Protein 3HQC (pdb70)

Foldseek 3Di:
DDPVVVQQQADKDKWFFQDKFWDPPDDQLRQQQVSVVVSVPDDGTDIWIWGQGLQGIWTWDDDPHDIDIDGAGLVFWDDKDWNPVQDWDQDPVRDTFTKMWTWGQDPVRRVIIMITMITDDDPVCHPVVVRVSSVVNCD

Solvent-accessible surface area: 7859 Å² total

Structure (mmCIF, N/CA/C/O backbone):
data_3HQC
#
_entry.id   3HQC
#
_cell.length_a   108.909
_cell.length_b   108.909
_cell.length_c   36.196
_cell.angle_alpha   90.000
_cell.angle_beta   90.000
_cell.angle_gamma   120.000
#
_symmetry.space_group_name_H-M   'P 65'
#
loop_
_entity.id
_entity.type
_entity.pdbx_description
1 polymer 'Tensin-like C1 domain-containing phosphatase'
2 non-polymer 'SULFATE ION'
3 non-polymer 'ACETATE ION'
4 non-polymer GLYCEROL
5 water water
#
loop_
_atom_site.group_PDB
_atom_site.id
_atom_site.type_symbol
_atom_site.label_atom_id
_atom_site.label_alt_id
_atom_site.label_comp_id
_atom_site.label_asym_id
_atom_site.label_entity_id
_atom_site.label_seq_id
_atom_site.pdbx_PDB_ins_code
_atom_site.Cartn_x
_atom_site.Cartn_y
_atom_site.Cartn_z
_atom_site.occupancy
_atom_site.B_iso_or_equiv
_atom_site.auth_seq_id
_atom_site.auth_comp_id
_atom_site.auth_asym_id
_atom_site.auth_atom_id
_atom_site.pdbx_PDB_model_num
ATOM 1 N N . SER A 1 4 ? 11.271 -48.593 -15.415 1.00 46.83 1264 SER A N 1
ATOM 2 C CA . SER A 1 4 ? 12.445 -47.662 -15.375 1.00 46.46 1264 SER A CA 1
ATOM 3 C C . SER A 1 4 ? 12.144 -46.456 -16.267 1.00 46.69 1264 SER A C 1
ATOM 4 O O . SER A 1 4 ? 12.551 -46.412 -17.447 1.00 45.22 1264 SER A O 1
ATOM 7 N N . THR A 1 5 ? 11.382 -45.518 -15.694 1.00 46.85 1265 THR A N 1
ATOM 8 C CA . THR A 1 5 ? 11.056 -44.237 -16.326 1.00 47.38 1265 THR A CA 1
ATOM 9 C C . THR A 1 5 ? 12.232 -43.272 -16.250 1.00 47.36 1265 THR A C 1
ATOM 10 O O . THR A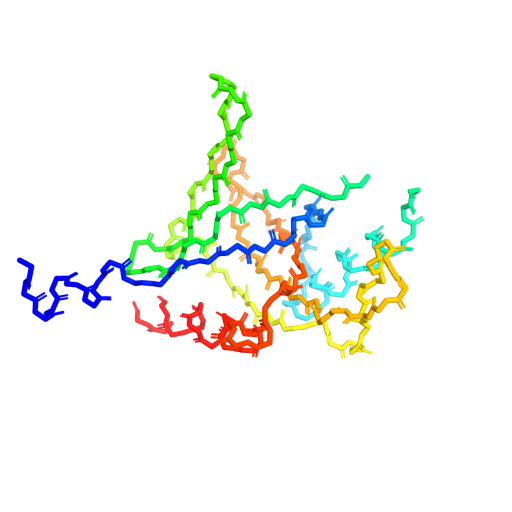 1 5 ? 13.132 -43.434 -15.425 1.00 46.72 1265 THR A O 1
ATOM 14 N N . ALA A 1 6 ? 12.195 -42.260 -17.112 1.00 47.93 1266 ALA A N 1
ATOM 15 C CA . ALA A 1 6 ? 13.256 -41.260 -17.201 1.00 48.32 1266 ALA A CA 1
ATOM 16 C C . ALA A 1 6 ? 13.559 -40.663 -15.839 1.00 48.46 1266 ALA A C 1
ATOM 17 O O . ALA A 1 6 ? 14.699 -40.677 -15.390 1.00 48.04 1266 ALA A O 1
ATOM 19 N N . ALA A 1 7 ? 12.525 -40.145 -15.181 1.00 49.01 1267 ALA A N 1
ATOM 20 C CA . ALA A 1 7 ? 12.718 -39.394 -13.940 1.00 49.55 1267 ALA A CA 1
ATOM 21 C C . ALA A 1 7 ? 13.226 -40.298 -12.829 1.00 49.90 1267 ALA A C 1
ATOM 22 O O . ALA A 1 7 ? 14.091 -39.887 -12.060 1.00 50.50 1267 ALA A O 1
ATOM 24 N N . ASP A 1 8 ? 12.756 -41.544 -12.777 1.00 50.07 1268 ASP A N 1
ATOM 25 C CA . ASP A 1 8 ? 13.250 -42.479 -11.766 1.00 50.09 1268 ASP A CA 1
ATOM 26 C C . ASP A 1 8 ? 14.712 -42.870 -12.043 1.00 48.65 1268 ASP A C 1
ATOM 27 O O . ASP A 1 8 ? 15.546 -42.855 -11.135 1.00 48.12 1268 ASP A O 1
ATOM 32 N N . LEU A 1 9 ? 15.028 -43.185 -13.296 1.00 46.33 1269 LEU A N 1
ATOM 33 C CA . LEU A 1 9 ? 16.406 -43.481 -13.666 1.00 44.73 1269 LEU A CA 1
ATOM 34 C C . LEU A 1 9 ? 17.297 -42.342 -13.280 1.00 43.61 1269 LEU A C 1
ATOM 35 O O . LEU A 1 9 ? 18.347 -42.532 -12.661 1.00 42.99 1269 LEU A O 1
ATOM 40 N N . LEU A 1 10 ? 16.893 -41.137 -13.659 1.00 42.51 1270 LEU A N 1
ATOM 41 C CA . LEU A 1 10 ? 17.759 -39.999 -13.446 1.00 42.50 1270 LEU A CA 1
ATOM 42 C C . LEU A 1 10 ? 18.003 -39.824 -11.962 1.00 41.97 1270 LEU A C 1
ATOM 43 O O . LEU A 1 10 ? 19.128 -39.480 -11.572 1.00 42.12 1270 LEU A O 1
ATOM 48 N N . ARG A 1 11 ? 16.990 -40.117 -11.139 1.00 40.38 1271 ARG A N 1
ATOM 49 C CA . ARG A 1 11 ? 17.164 -40.083 -9.676 1.00 40.59 1271 ARG A CA 1
ATOM 50 C C . ARG A 1 11 ? 18.144 -41.122 -9.162 1.00 37.95 1271 ARG A C 1
ATOM 51 O O . ARG A 1 11 ? 18.785 -40.887 -8.142 1.00 38.31 1271 ARG A O 1
ATOM 59 N N . GLN A 1 12 ? 18.267 -42.247 -9.866 1.00 35.67 1272 GLN A N 1
ATOM 60 C CA A GLN A 1 12 ? 19.225 -43.296 -9.502 0.50 34.94 1272 GLN A CA 1
ATOM 61 C CA B GLN A 1 12 ? 19.224 -43.278 -9.487 0.50 34.80 1272 GLN A CA 1
ATOM 62 C C . GLN A 1 12 ? 20.680 -42.840 -9.696 1.00 33.32 1272 GLN A C 1
ATOM 63 O O . GLN A 1 12 ? 21.599 -43.462 -9.187 1.00 33.43 1272 GLN A O 1
ATOM 74 N N . GLY A 1 13 ? 20.885 -41.776 -10.457 1.00 31.23 1273 GLY A N 1
ATOM 75 C CA . GLY A 1 13 ? 22.204 -41.169 -10.615 1.00 28.61 1273 GLY A CA 1
ATOM 76 C C . GLY A 1 13 ? 23.240 -42.023 -11.312 1.00 27.19 1273 GLY A C 1
ATOM 77 O O . GLY A 1 13 ? 22.905 -42.935 -12.076 1.00 25.46 1273 GLY A O 1
ATOM 78 N N . ALA A 1 14 ? 24.507 -41.698 -11.046 1.00 25.99 1274 ALA A N 1
ATOM 79 C CA . ALA A 1 14 ? 25.628 -42.275 -11.763 1.00 25.34 1274 ALA A CA 1
ATOM 80 C C . ALA A 1 14 ? 26.552 -42.958 -10.792 1.00 24.59 1274 ALA A C 1
ATOM 81 O O . ALA A 1 14 ? 26.821 -42.421 -9.697 1.00 24.13 1274 ALA A O 1
ATOM 83 N N . ALA A 1 15 ? 27.018 -44.145 -11.178 1.00 23.96 1275 ALA A N 1
ATOM 84 C CA . ALA A 1 15 ? 27.989 -44.872 -10.386 1.00 25.36 1275 ALA A CA 1
ATOM 85 C C . ALA A 1 15 ? 29.191 -45.268 -11.220 1.00 25.56 1275 ALA A C 1
ATOM 86 O O . ALA A 1 15 ? 29.045 -45.644 -12.392 1.00 25.12 1275 ALA A O 1
ATOM 88 N N . CYS A 1 16 ? 30.374 -45.241 -10.621 1.00 26.35 1276 CYS A N 1
ATOM 89 C CA . CYS A 1 16 ? 31.574 -45.715 -11.294 1.00 27.47 1276 CYS A CA 1
ATOM 90 C C . CYS A 1 16 ? 32.609 -46.143 -10.269 1.00 27.72 1276 CYS A C 1
ATOM 91 O O . CYS A 1 16 ? 32.388 -45.988 -9.064 1.00 28.61 1276 CYS A O 1
ATOM 94 N N . SER A 1 17 ? 33.721 -46.694 -10.751 1.00 27.19 1277 SER A N 1
ATOM 95 C CA . SER A 1 17 ? 34.823 -47.108 -9.884 1.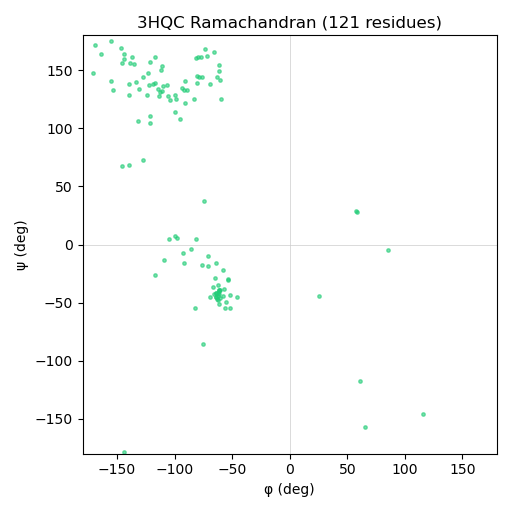00 26.93 1277 SER A CA 1
ATOM 96 C C . SER A 1 17 ? 35.832 -45.965 -9.716 1.00 26.73 1277 SER A C 1
ATOM 97 O O . SER A 1 17 ? 36.122 -45.245 -10.666 1.00 23.57 1277 SER A O 1
ATOM 100 N N . VAL A 1 18 ? 36.349 -45.817 -8.491 1.00 24.65 1278 VAL A N 1
ATOM 101 C CA . VAL A 1 18 ? 37.385 -44.839 -8.160 1.00 25.40 1278 VAL A CA 1
ATOM 102 C C . VAL A 1 18 ? 38.337 -45.453 -7.114 1.00 25.21 1278 VAL A C 1
ATOM 103 O O . VAL A 1 18 ? 38.032 -46.484 -6.531 1.00 26.04 1278 VAL A O 1
ATOM 107 N N . LEU A 1 19 ? 39.511 -44.866 -6.924 1.00 25.14 1279 LEU A N 1
ATOM 108 C CA . LEU A 1 19 ? 40.419 -45.315 -5.875 1.00 25.68 1279 LEU A CA 1
ATOM 109 C C . LEU A 1 19 ? 40.070 -44.549 -4.634 1.00 25.23 1279 LEU A C 1
ATOM 110 O O . LEU A 1 19 ? 39.950 -43.342 -4.701 1.00 25.68 1279 LEU A O 1
ATOM 115 N N . TYR A 1 20 ? 39.950 -45.219 -3.509 1.00 24.94 1280 TYR A N 1
ATOM 116 C CA . TYR A 1 20 ? 39.682 -44.550 -2.236 1.00 26.21 1280 TYR A CA 1
ATOM 117 C C . TYR A 1 20 ? 41.004 -44.312 -1.516 1.00 26.13 1280 TYR A C 1
ATOM 118 O O . TYR A 1 20 ? 41.623 -45.255 -1.013 1.00 27.45 1280 TYR A O 1
ATOM 127 N N . LEU A 1 21 ? 41.430 -43.054 -1.461 1.00 24.70 1281 LEU A N 1
ATOM 128 C CA . LEU A 1 21 ? 42.779 -42.762 -0.976 1.00 23.41 1281 LEU A CA 1
ATOM 129 C C . LEU A 1 21 ? 42.864 -42.715 0.556 1.00 24.49 1281 LEU A C 1
ATOM 130 O O . LEU A 1 21 ? 43.684 -43.417 1.174 1.00 24.78 1281 LEU A O 1
ATOM 135 N N . THR A 1 22 ? 42.027 -41.893 1.160 1.00 25.12 1282 THR A N 1
ATOM 136 C CA . THR A 1 22 ? 42.002 -41.747 2.625 1.00 25.71 1282 THR A CA 1
ATOM 137 C C . THR A 1 22 ? 40.797 -40.953 3.077 1.00 26.22 1282 THR A C 1
ATOM 138 O O . THR A 1 22 ? 40.059 -40.399 2.260 1.00 24.60 1282 THR A O 1
ATOM 142 N N . SER A 1 23 ? 40.626 -40.930 4.407 1.00 26.47 1283 SER A N 1
ATOM 143 C CA A SER A 1 23 ? 39.657 -40.059 5.042 0.25 26.33 1283 SER A CA 1
ATOM 144 C CA B SER A 1 23 ? 39.637 -40.091 5.073 0.25 25.86 1283 SER A CA 1
ATOM 145 C CA C SER A 1 23 ? 39.662 -40.072 5.041 0.50 27.26 1283 SER A CA 1
ATOM 146 C C . SER A 1 23 ? 40.319 -39.393 6.246 1.00 26.96 1283 SER A C 1
ATOM 147 O O . SER A 1 23 ? 41.030 -40.050 7.020 1.00 26.39 1283 SER A O 1
ATOM 154 N N . VAL A 1 24 ? 40.089 -38.089 6.394 1.00 26.77 1284 VAL A N 1
ATOM 155 C CA A VAL A 1 24 ? 40.683 -37.340 7.493 0.50 27.43 1284 VAL A CA 1
ATOM 156 C CA B VAL A 1 24 ? 40.727 -37.266 7.427 0.50 27.32 1284 VAL A CA 1
ATOM 157 C C . VAL A 1 24 ? 39.701 -36.344 8.072 1.00 27.25 1284 VAL A C 1
ATOM 158 O O . VAL A 1 24 ? 38.914 -35.711 7.365 1.00 25.86 1284 VAL A O 1
ATOM 165 N N . GLU A 1 25 ? 39.715 -36.240 9.398 1.00 28.91 1285 GLU A N 1
ATOM 166 C CA . GLU A 1 25 ? 38.871 -35.289 10.058 1.00 29.89 1285 GLU A CA 1
ATOM 167 C C . GLU A 1 25 ? 39.376 -33.879 9.753 1.00 30.68 1285 GLU A C 1
ATOM 168 O O . GLU A 1 25 ? 40.583 -33.618 9.774 1.00 29.26 1285 GLU A O 1
ATOM 174 N N . THR A 1 26 ? 38.449 -32.974 9.482 1.00 31.82 1286 THR A N 1
ATOM 175 C CA . THR A 1 26 ? 38.798 -31.622 9.015 1.00 34.59 1286 THR A CA 1
ATOM 176 C C . THR A 1 26 ? 37.918 -30.539 9.665 1.00 36.38 1286 THR A C 1
ATOM 177 O O . THR A 1 26 ? 37.108 -29.925 8.992 1.00 39.36 1286 THR A O 1
ATOM 181 N N . GLU A 1 27 ? 38.054 -30.302 10.962 1.00 37.58 1287 GLU A N 1
ATOM 182 C CA . GLU A 1 27 ? 37.244 -29.271 11.643 1.00 38.11 1287 GLU A CA 1
ATOM 183 C C . GLU A 1 27 ? 37.747 -27.830 11.421 1.00 38.54 1287 GLU A C 1
ATOM 184 O O . GLU A 1 27 ? 38.962 -27.581 11.322 1.00 39.49 1287 GLU A O 1
ATOM 190 N N . SER A 1 28 ? 36.808 -26.891 11.320 1.00 39.03 1288 SER A N 1
ATOM 191 C CA . SER A 1 28 ? 37.111 -25.454 11.246 1.00 39.24 1288 SER A CA 1
ATOM 192 C C . SER A 1 28 ? 38.032 -25.083 10.076 1.00 39.48 1288 SER A C 1
ATOM 193 O O . SER A 1 28 ? 38.818 -24.121 10.183 1.00 40.31 1288 SER A O 1
ATOM 196 N N . LEU A 1 29 ? 37.975 -25.863 8.993 1.00 37.89 1289 LEU A N 1
ATOM 197 C CA . LEU A 1 29 ? 38.705 -25.564 7.750 1.00 36.95 1289 LEU A CA 1
ATOM 198 C C . LEU A 1 29 ? 37.702 -25.222 6.680 1.00 35.27 1289 LEU A C 1
ATOM 199 O O . LEU A 1 29 ? 36.588 -25.761 6.681 1.00 36.55 1289 LEU A O 1
ATOM 204 N N . THR A 1 30 ? 38.071 -24.372 5.731 1.00 33.11 1290 THR A N 1
ATOM 205 C CA . THR A 1 30 ? 37.225 -24.156 4.549 1.00 30.57 1290 THR A CA 1
ATOM 206 C C . THR A 1 30 ? 37.197 -25.448 3.757 1.00 29.13 1290 THR A C 1
ATOM 207 O O . THR A 1 30 ? 38.045 -26.326 3.988 1.00 28.29 1290 THR A O 1
ATOM 211 N N . GLY A 1 31 ? 36.258 -25.561 2.815 1.00 27.84 1291 GLY A N 1
ATOM 212 C CA . GLY A 1 31 ? 36.179 -26.752 1.956 1.00 27.67 1291 GLY A CA 1
ATOM 213 C C . GLY A 1 31 ? 37.499 -26.997 1.227 1.00 26.37 1291 GLY A C 1
ATOM 214 O O . GLY A 1 31 ? 38.054 -28.094 1.295 1.00 26.09 1291 GLY A O 1
ATOM 215 N N . PRO A 1 32 ? 38.014 -25.978 0.496 1.00 26.82 1292 PRO A N 1
ATOM 216 C CA . PRO A 1 32 ? 39.307 -26.186 -0.158 1.00 26.08 1292 PRO A CA 1
ATOM 217 C C . PRO A 1 32 ? 40.452 -26.562 0.786 1.00 25.56 1292 PRO A C 1
ATOM 218 O O . PRO A 1 32 ? 41.266 -27.416 0.420 1.00 25.12 1292 PRO A O 1
ATOM 222 N N . GLN A 1 33 ? 40.511 -25.974 1.990 1.00 24.83 1293 GLN A N 1
ATOM 223 C CA . GLN A 1 33 ? 41.517 -26.372 2.982 1.00 24.93 1293 GLN A CA 1
ATOM 224 C C . GLN A 1 33 ? 41.368 -27.826 3.394 1.00 24.07 1293 GLN A C 1
ATOM 225 O O . GLN A 1 33 ? 42.352 -28.515 3.566 1.00 23.28 1293 GLN A O 1
ATOM 231 N N . ALA A 1 34 ? 40.120 -28.270 3.548 1.00 23.87 1294 ALA A N 1
ATOM 232 C CA . ALA A 1 34 ? 39.826 -29.656 3.919 1.00 23.44 1294 ALA A CA 1
ATOM 233 C C . ALA A 1 34 ? 40.349 -30.644 2.875 1.00 23.31 1294 ALA A C 1
ATOM 234 O O . ALA A 1 34 ? 41.030 -31.633 3.202 1.00 24.09 1294 ALA A O 1
ATOM 236 N N . VAL A 1 35 ? 40.009 -30.404 1.613 1.00 24.15 1295 VAL A N 1
ATOM 237 C CA . VAL A 1 35 ? 40.482 -31.273 0.551 1.00 23.61 1295 VAL A CA 1
ATOM 238 C C . VAL A 1 35 ? 42.008 -31.229 0.472 1.00 23.76 1295 VAL A C 1
ATOM 239 O O . VAL A 1 35 ? 42.666 -32.266 0.290 1.00 23.41 1295 VAL A O 1
ATOM 243 N N . ALA A 1 36 ? 42.586 -30.032 0.610 1.00 23.58 1296 ALA A N 1
ATOM 244 C CA . ALA A 1 36 ? 44.044 -29.916 0.588 1.00 24.55 1296 ALA A CA 1
ATOM 245 C C . ALA A 1 36 ? 44.700 -30.703 1.717 1.00 24.07 1296 ALA A C 1
ATOM 246 O O . ALA A 1 36 ? 45.761 -31.319 1.520 1.00 24.31 1296 ALA A O 1
ATOM 248 N N . ARG A 1 37 ? 44.079 -30.675 2.889 1.00 25.34 1297 ARG A N 1
ATOM 249 C CA . ARG A 1 37 ? 44.576 -31.391 4.060 1.00 26.36 1297 ARG A CA 1
ATOM 250 C C . ARG A 1 37 ? 44.594 -32.903 3.806 1.00 25.70 1297 ARG A C 1
ATOM 251 O O . ARG A 1 37 ? 45.566 -33.579 4.094 1.00 25.74 1297 ARG A O 1
ATOM 259 N N . ALA A 1 38 ? 43.494 -33.415 3.283 1.00 24.53 1298 ALA A N 1
ATOM 260 C CA . ALA A 1 38 ? 43.380 -34.824 2.951 1.00 24.62 1298 ALA A CA 1
ATOM 261 C C . ALA A 1 38 ? 44.419 -35.265 1.909 1.00 24.58 1298 ALA A C 1
ATOM 262 O O . ALA A 1 38 ? 45.064 -36.307 2.046 1.00 23.88 1298 ALA A O 1
ATOM 264 N N . SER A 1 39 ? 44.589 -34.482 0.844 1.00 24.42 1299 SER A N 1
ATOM 265 C CA . SER A 1 39 ? 45.574 -34.808 -0.153 1.00 24.80 1299 SER A CA 1
ATOM 266 C C . SER A 1 39 ? 46.994 -34.817 0.427 1.00 25.14 1299 SER A C 1
ATOM 267 O O . SER A 1 39 ? 47.795 -35.665 0.077 1.00 23.77 1299 SER A O 1
ATOM 270 N N . SER A 1 40 ? 47.301 -33.873 1.319 1.00 25.53 1300 SER A N 1
ATOM 271 C CA . SER A 1 40 ? 48.631 -33.837 1.956 1.00 26.02 1300 SER A CA 1
ATOM 272 C C . SER A 1 40 ? 48.890 -35.102 2.752 1.00 26.69 1300 SER A C 1
ATOM 273 O O . SER A 1 40 ? 49.947 -35.712 2.626 1.00 26.65 1300 SER A O 1
ATOM 276 N N . ALA A 1 41 ? 47.877 -35.544 3.489 1.00 27.41 1301 ALA A N 1
ATOM 277 C CA . ALA A 1 41 ? 47.937 -36.754 4.277 1.00 28.84 1301 ALA A CA 1
ATOM 278 C C . ALA A 1 41 ? 48.139 -37.966 3.383 1.00 29.41 1301 ALA A C 1
ATOM 279 O O . ALA A 1 41 ? 49.012 -38.793 3.644 1.00 30.76 1301 ALA A O 1
ATOM 281 N N . ALA A 1 42 ? 47.365 -38.059 2.306 1.00 29.87 1302 ALA A N 1
ATOM 282 C CA . ALA A 1 42 ? 47.464 -39.212 1.399 1.00 30.73 1302 ALA A CA 1
ATOM 283 C C . ALA A 1 42 ? 48.822 -39.272 0.722 1.00 31.98 1302 ALA A C 1
ATOM 284 O O . ALA A 1 42 ? 49.387 -40.345 0.563 1.00 31.40 1302 ALA A O 1
ATOM 286 N N . LEU A 1 43 ? 49.324 -38.119 0.306 1.00 32.95 1303 LEU A N 1
ATOM 287 C CA . LEU A 1 43 ? 50.591 -38.054 -0.410 1.00 36.33 1303 LEU A CA 1
ATOM 288 C C . LEU A 1 43 ? 51.821 -38.215 0.517 1.00 37.65 1303 LEU A C 1
ATOM 289 O O . LEU A 1 43 ? 52.897 -38.528 0.030 1.00 37.14 1303 LEU A O 1
ATOM 294 N N . SER A 1 44 ? 51.642 -38.035 1.826 1.00 39.40 1304 SER A N 1
ATOM 295 C CA A SER A 1 44 ? 52.726 -38.202 2.801 0.50 40.58 1304 SER A CA 1
ATOM 296 C CA B SER A 1 44 ? 52.727 -38.199 2.803 0.50 41.27 1304 SER A CA 1
ATOM 297 C C . SER A 1 44 ? 52.784 -39.612 3.389 1.00 42.87 1304 SER A C 1
ATOM 298 O O . SER A 1 44 ? 53.779 -39.983 4.008 1.00 43.49 1304 SER A O 1
ATOM 303 N N . CYS A 1 45 ? 51.717 -40.392 3.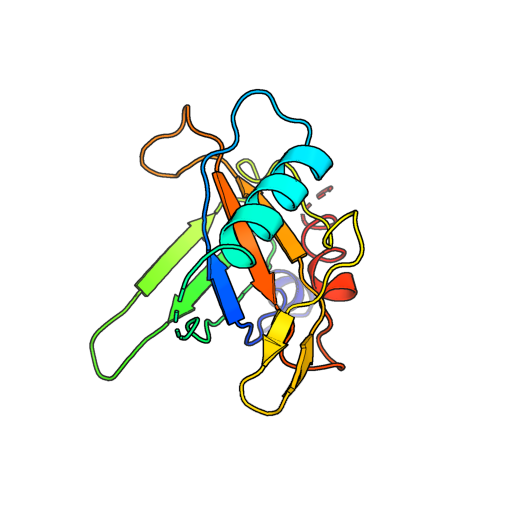201 1.00 45.16 1305 CYS A N 1
ATOM 304 C CA A CYS A 1 45 ? 51.625 -41.724 3.795 0.50 46.59 1305 CYS A CA 1
ATOM 305 C CA B CYS A 1 45 ? 51.599 -41.747 3.769 0.50 46.12 1305 CYS A CA 1
ATOM 306 C C . CYS A 1 45 ? 52.551 -42.750 3.123 1.00 47.68 1305 CYS A C 1
ATOM 307 O O . CYS A 1 45 ? 53.092 -42.512 2.035 1.00 48.33 1305 CYS A O 1
ATOM 312 N N . SER A 1 46 ? 52.717 -43.903 3.774 1.00 49.91 1306 SER A N 1
ATOM 313 C CA . SER A 1 46 ? 53.506 -44.990 3.211 1.00 51.37 1306 SER A CA 1
ATOM 314 C C . SER A 1 46 ? 52.730 -45.676 2.116 1.00 51.65 1306 SER A C 1
ATOM 315 O O . SER A 1 46 ? 53.212 -45.742 0.979 1.00 52.82 1306 SER A O 1
ATOM 318 N N . THR A 1 50 ? 48.393 -49.995 -0.654 1.00 42.80 1310 THR A N 1
ATOM 319 C CA . THR A 1 50 ? 47.740 -49.709 -1.920 1.00 41.98 1310 THR A CA 1
ATOM 320 C C . THR A 1 50 ? 46.269 -49.344 -1.669 1.00 41.52 1310 THR A C 1
ATOM 321 O O . THR A 1 50 ? 45.581 -50.110 -0.995 1.00 40.52 1310 THR A O 1
ATOM 325 N N . PRO A 1 51 ? 45.788 -48.187 -2.205 1.00 39.39 1311 PRO A N 1
ATOM 326 C CA . PRO A 1 51 ? 44.390 -47.784 -2.033 1.00 38.15 1311 PRO A CA 1
ATOM 327 C C . PRO A 1 51 ? 43.426 -48.788 -2.641 1.00 35.69 1311 PRO A C 1
ATOM 328 O O . PRO A 1 51 ? 43.741 -49.431 -3.619 1.00 35.62 1311 PRO A O 1
ATOM 332 N N . ALA A 1 52 ? 42.249 -48.905 -2.055 1.00 33.61 1312 ALA A N 1
ATOM 333 C CA . ALA A 1 52 ? 41.219 -49.813 -2.542 1.00 31.98 1312 ALA A CA 1
ATOM 334 C C . ALA A 1 52 ? 40.475 -49.179 -3.718 1.00 30.25 1312 ALA A C 1
ATOM 335 O O . ALA A 1 52 ? 40.270 -47.972 -3.738 1.00 28.52 1312 ALA A O 1
ATOM 337 N N . VAL A 1 53 ? 40.066 -49.990 -4.684 1.00 29.87 1313 VAL A N 1
ATOM 338 C CA . VAL A 1 53 ? 39.090 -49.562 -5.699 1.00 29.01 1313 VAL A CA 1
ATOM 339 C C . VAL A 1 53 ? 37.703 -49.741 -5.084 1.00 28.29 1313 VAL A C 1
ATOM 340 O O . VAL A 1 53 ? 37.368 -50.849 -4.597 1.00 28.04 1313 VAL A O 1
ATOM 344 N N . VAL A 1 54 ? 36.908 -48.670 -5.078 1.00 26.15 1314 VAL A N 1
ATOM 345 C CA . VAL A 1 54 ? 35.534 -48.714 -4.568 1.00 26.22 1314 VAL A CA 1
ATOM 346 C C . VAL A 1 54 ? 34.526 -48.303 -5.631 1.00 25.91 1314 VAL A C 1
ATOM 347 O O . VAL A 1 54 ? 34.861 -47.619 -6.613 1.00 24.69 1314 VAL A O 1
ATOM 351 N N . HIS A 1 55 ? 33.294 -48.757 -5.444 1.00 25.24 1315 HIS A N 1
ATOM 352 C CA A HIS A 1 55 ? 32.197 -48.302 -6.289 0.50 25.51 1315 HIS A CA 1
ATOM 353 C CA B HIS A 1 55 ? 32.173 -48.345 -6.261 0.50 25.14 1315 HIS A CA 1
ATOM 354 C C . HIS A 1 55 ? 31.644 -47.045 -5.659 1.00 25.42 1315 HIS A C 1
ATOM 355 O O . HIS A 1 55 ? 31.370 -47.003 -4.439 1.00 24.82 1315 HIS A O 1
ATOM 368 N N . PHE A 1 56 ? 31.519 -46.005 -6.481 1.00 24.25 1316 PHE A N 1
ATOM 369 C CA . PHE A 1 56 ? 31.179 -44.649 -6.054 1.00 24.39 1316 PHE A CA 1
ATOM 370 C C . PHE A 1 56 ? 29.902 -44.223 -6.756 1.00 25.13 1316 PHE A C 1
ATOM 371 O O . PHE A 1 56 ? 29.878 -44.053 -7.993 1.00 23.59 1316 PHE A O 1
ATOM 379 N N . LYS A 1 57 ? 28.826 -44.101 -5.995 1.00 24.66 1317 LYS A N 1
ATOM 380 C CA . LYS A 1 57 ? 27.545 -43.702 -6.560 1.00 25.56 1317 LYS A CA 1
ATOM 381 C C . LYS A 1 57 ? 27.118 -42.328 -6.059 1.00 25.41 1317 LYS A C 1
ATOM 382 O O . LYS A 1 57 ? 27.161 -42.064 -4.833 1.00 24.54 1317 LYS A O 1
ATOM 388 N N . VAL A 1 58 ? 26.726 -41.458 -6.992 1.00 24.95 1318 VAL A N 1
ATOM 389 C CA A VAL A 1 58 ? 26.160 -40.132 -6.691 0.50 25.96 1318 VAL A CA 1
ATOM 390 C CA B VAL A 1 58 ? 26.139 -40.172 -6.623 0.50 26.12 1318 VAL A CA 1
ATOM 391 C C . VAL A 1 58 ? 24.732 -40.084 -7.224 1.00 26.84 1318 VAL A C 1
ATOM 392 O O . VAL A 1 58 ? 24.520 -40.280 -8.423 1.00 27.08 1318 VAL A O 1
ATOM 399 N N . SER A 1 59 ? 23.773 -39.831 -6.354 1.00 28.10 1319 SER A N 1
ATOM 400 C CA . SER A 1 59 ? 22.370 -39.818 -6.732 1.00 30.12 1319 SER A CA 1
ATOM 401 C C . SER A 1 59 ? 21.605 -38.751 -5.971 1.00 31.80 1319 SER A C 1
ATOM 402 O O . SER A 1 59 ? 22.158 -37.977 -5.177 1.00 30.07 1319 SER A O 1
ATOM 405 N N . ALA A 1 60 ? 20.300 -38.705 -6.242 1.00 33.65 1320 ALA A N 1
ATOM 406 C CA . ALA A 1 60 ? 19.385 -37.859 -5.493 1.00 34.27 1320 ALA A CA 1
ATOM 407 C C . ALA A 1 60 ? 19.486 -38.116 -3.991 1.00 33.76 1320 ALA A C 1
ATOM 408 O O . ALA A 1 60 ? 19.254 -37.214 -3.212 1.00 35.49 1320 ALA A O 1
ATOM 410 N N . GLN A 1 61 ? 19.836 -39.331 -3.587 1.00 33.77 1321 GLN A N 1
ATOM 411 C CA . GLN A 1 61 ? 19.913 -39.704 -2.174 1.00 33.55 1321 GLN A CA 1
ATOM 412 C C . GLN A 1 61 ? 21.260 -39.374 -1.503 1.00 33.00 1321 GLN A C 1
ATOM 413 O O . GLN A 1 61 ? 21.395 -39.559 -0.281 1.00 34.29 1321 GLN A O 1
ATOM 419 N N . GLY A 1 62 ? 22.233 -38.861 -2.266 1.00 31.27 1322 GLY A N 1
ATOM 420 C CA . GLY A 1 62 ? 23.564 -38.562 -1.724 1.00 29.77 1322 GLY A CA 1
ATOM 421 C C . GLY A 1 62 ? 24.658 -39.414 -2.343 1.00 27.80 1322 GLY A C 1
ATOM 422 O O . GLY A 1 62 ? 24.586 -39.744 -3.545 1.00 26.77 1322 GLY A O 1
ATOM 423 N N . ILE A 1 63 ? 25.672 -39.756 -1.548 1.00 25.07 1323 ILE A N 1
ATOM 424 C CA . ILE A 1 63 ? 26.799 -40.559 -2.029 1.00 24.73 1323 ILE A CA 1
ATOM 425 C C . ILE A 1 63 ? 26.843 -41.919 -1.328 1.00 24.42 1323 ILE A C 1
ATOM 426 O O . ILE A 1 63 ? 26.751 -41.998 -0.086 1.00 25.48 1323 ILE A O 1
ATOM 431 N N . THR A 1 64 ? 27.027 -42.990 -2.098 1.00 23.62 1324 THR A N 1
ATOM 432 C CA . THR A 1 64 ? 27.198 -44.318 -1.536 1.00 23.11 1324 THR A CA 1
ATOM 433 C C . THR A 1 64 ? 28.500 -44.919 -2.026 1.00 23.73 1324 THR A C 1
ATOM 434 O O . THR A 1 64 ? 28.775 -44.896 -3.243 1.00 23.07 1324 THR A O 1
ATOM 438 N N . LEU A 1 65 ? 29.293 -45.387 -1.073 1.00 22.63 1325 LEU A N 1
ATOM 439 C CA . LEU A 1 65 ? 30.603 -46.024 -1.326 1.00 23.84 1325 LEU A CA 1
ATOM 440 C C . LEU A 1 65 ? 30.500 -47.493 -0.925 1.00 24.19 1325 LEU A C 1
ATOM 441 O O . LEU A 1 65 ? 30.104 -47.800 0.215 1.00 23.80 1325 LEU A O 1
ATOM 446 N N . THR A 1 66 ? 30.876 -48.400 -1.823 1.00 24.55 1326 THR A N 1
ATOM 447 C CA . THR A 1 66 ? 30.876 -49.831 -1.499 1.00 25.13 1326 THR A CA 1
ATOM 448 C C . THR A 1 66 ? 32.127 -50.544 -2.055 1.00 26.62 1326 THR A C 1
ATOM 449 O O . THR A 1 66 ? 32.760 -50.082 -3.035 1.00 25.12 1326 THR A O 1
ATOM 453 N N . ASP A 1 67 ? 32.462 -51.666 -1.427 1.00 27.74 1327 ASP A N 1
ATOM 454 C CA . ASP A 1 67 ? 33.530 -52.533 -1.889 1.00 29.75 1327 ASP A CA 1
ATOM 455 C C . ASP A 1 67 ? 33.220 -53.934 -1.341 1.00 31.91 1327 ASP A C 1
ATOM 456 O O . ASP A 1 67 ? 32.763 -54.073 -0.203 1.00 30.66 1327 ASP A O 1
ATOM 461 N N . ASN A 1 68 ? 33.457 -54.957 -2.155 1.00 34.49 1328 ASN A N 1
ATOM 462 C CA A ASN A 1 68 ? 33.327 -56.333 -1.675 0.50 35.74 1328 ASN A CA 1
ATOM 463 C CA B ASN A 1 68 ? 33.274 -56.342 -1.749 0.50 35.89 1328 ASN A CA 1
ATOM 464 C C . ASN A 1 68 ? 34.488 -57.180 -2.150 1.00 37.13 1328 ASN A C 1
ATOM 465 O O . ASN A 1 68 ? 34.991 -57.013 -3.255 1.00 37.59 1328 ASN A O 1
ATOM 474 N N . GLN A 1 69 ? 34.928 -58.068 -1.272 1.00 39.35 1329 GLN A N 1
ATOM 475 C CA . GLN A 1 69 ? 35.960 -59.057 -1.583 1.00 41.54 1329 GLN A CA 1
ATOM 476 C C . GLN A 1 69 ? 35.403 -60.396 -1.075 1.00 43.58 1329 GLN A C 1
ATOM 477 O O . GLN A 1 69 ? 35.297 -60.621 0.137 1.00 44.75 1329 GLN A O 1
ATOM 479 N N . ARG A 1 70 ? 34.977 -61.242 -2.010 1.00 45.11 1330 ARG A N 1
ATOM 480 C CA . ARG A 1 70 ? 34.248 -62.462 -1.694 1.00 46.24 1330 ARG A CA 1
ATOM 481 C C . ARG A 1 70 ? 32.961 -62.059 -0.978 1.00 46.88 1330 ARG A C 1
ATOM 482 O O . ARG A 1 70 ? 32.137 -61.333 -1.547 1.00 48.13 1330 ARG A O 1
ATOM 484 N N . LYS A 1 71 ? 32.811 -62.493 0.273 1.00 46.37 1331 LYS A N 1
ATOM 485 C CA . LYS A 1 71 ? 31.621 -62.193 1.064 1.00 45.58 1331 LYS A CA 1
ATOM 486 C C . LYS A 1 71 ? 31.893 -61.110 2.124 1.00 45.46 1331 LYS A C 1
ATOM 487 O O . LYS A 1 71 ? 31.005 -60.799 2.912 1.00 46.93 1331 LYS A O 1
ATOM 489 N N . LEU A 1 72 ? 33.096 -60.526 2.140 1.00 43.79 1332 LEU A N 1
ATOM 490 C CA . LEU A 1 72 ? 33.366 -59.347 2.974 1.00 42.01 1332 LEU A CA 1
ATOM 491 C C . LEU A 1 72 ? 32.844 -58.098 2.260 1.00 38.48 1332 LEU A C 1
ATOM 492 O O . LEU A 1 72 ? 33.020 -57.985 1.051 1.00 37.19 1332 LEU A O 1
ATOM 497 N N . PHE A 1 73 ? 32.224 -57.177 3.009 1.00 34.25 1333 PHE A N 1
ATOM 498 C CA . PHE A 1 73 ? 31.492 -56.058 2.416 1.00 32.15 1333 PHE A CA 1
ATOM 499 C C . PHE A 1 73 ? 31.720 -54.760 3.178 1.00 29.90 1333 PHE A C 1
ATOM 500 O O . PHE A 1 73 ? 31.572 -54.705 4.400 1.00 30.71 1333 PHE A O 1
ATOM 508 N N . PHE A 1 74 ? 32.085 -53.726 2.443 1.00 26.87 1334 PHE A N 1
ATOM 509 C CA . PHE A 1 74 ? 32.163 -52.370 2.957 1.00 25.18 1334 PHE A CA 1
ATOM 510 C C . PHE A 1 74 ? 31.054 -51.542 2.340 1.00 24.09 1334 PHE A C 1
ATOM 511 O O . PHE A 1 74 ? 30.827 -51.603 1.127 1.00 22.72 1334 PHE A O 1
ATOM 519 N N . ARG A 1 75 ? 30.389 -50.733 3.162 1.00 22.96 1335 ARG A N 1
ATOM 520 C CA . ARG A 1 75 ? 29.401 -49.766 2.696 1.00 23.42 1335 ARG A CA 1
ATOM 521 C C . ARG A 1 75 ? 29.252 -48.563 3.624 1.00 23.76 1335 ARG A C 1
ATOM 522 O O . ARG A 1 75 ? 29.111 -48.720 4.850 1.00 23.22 1335 ARG A 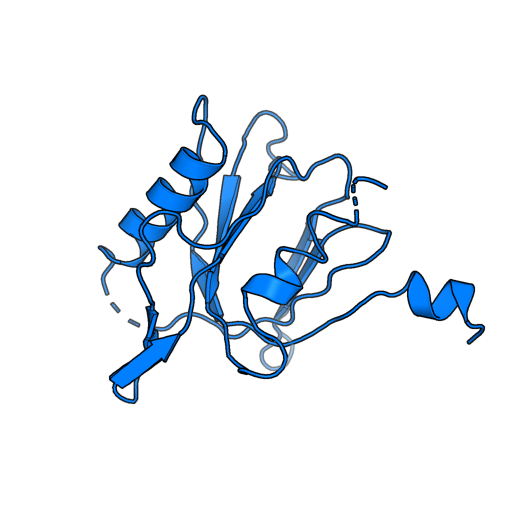O 1
ATOM 530 N N . ARG A 1 76 ? 29.243 -47.370 3.051 1.00 23.97 1336 ARG A N 1
ATOM 531 C CA . ARG A 1 76 ? 28.863 -46.133 3.752 1.00 24.75 1336 ARG A CA 1
ATOM 532 C C . ARG A 1 76 ? 28.033 -45.291 2.821 1.00 24.69 1336 ARG A C 1
ATOM 533 O O . ARG A 1 76 ? 28.350 -45.160 1.621 1.00 26.25 1336 ARG A O 1
ATOM 541 N N . HIS A 1 77 ? 26.980 -44.704 3.371 1.00 24.21 1337 HIS A N 1
ATOM 542 C CA . HIS A 1 77 ? 26.136 -43.792 2.685 1.00 23.77 1337 HIS A CA 1
ATOM 543 C C . HIS A 1 77 ? 26.180 -42.431 3.377 1.00 24.82 1337 HIS A C 1
ATOM 544 O O . HIS A 1 77 ? 26.148 -42.367 4.623 1.00 24.14 1337 HIS A O 1
ATOM 551 N N . TYR A 1 78 ? 26.229 -41.378 2.557 1.00 24.33 1338 TYR A N 1
ATOM 552 C CA . TYR A 1 78 ? 26.284 -39.969 2.996 1.00 25.07 1338 TYR A CA 1
ATOM 553 C C . TYR A 1 78 ? 25.078 -39.268 2.392 1.00 25.49 1338 TYR A C 1
ATOM 554 O O . TYR A 1 78 ? 25.045 -38.984 1.166 1.00 24.70 1338 TYR A O 1
ATOM 563 N N . PRO A 1 79 ? 24.054 -39.008 3.229 1.00 26.47 1339 PRO A N 1
A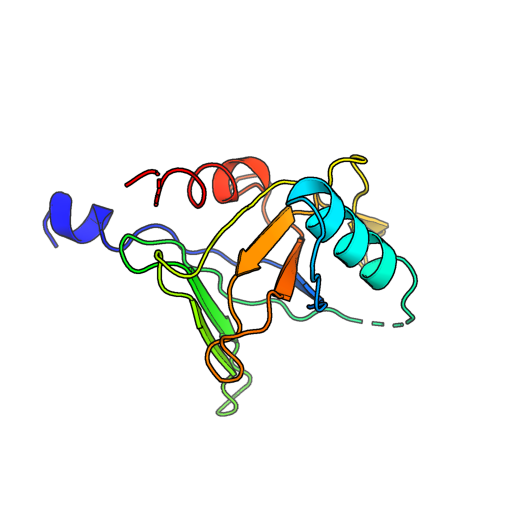TOM 564 C CA . PRO A 1 79 ? 22.894 -38.316 2.709 1.00 27.14 1339 PRO A CA 1
ATOM 565 C C . PRO A 1 79 ? 23.234 -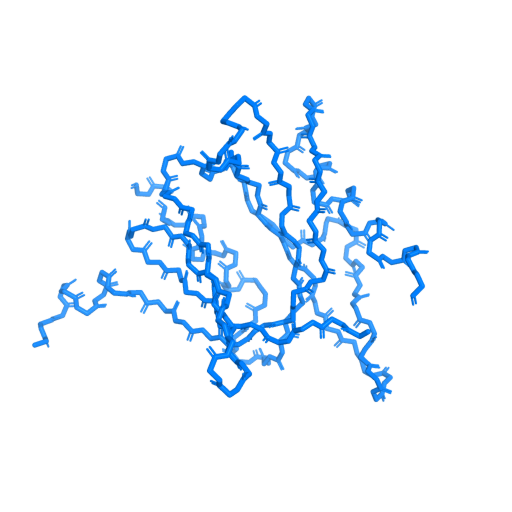36.914 2.188 1.00 27.88 1339 PRO A C 1
ATOM 566 O O . PRO A 1 79 ? 24.190 -36.291 2.659 1.00 27.73 1339 PRO A O 1
ATOM 570 N N . VAL A 1 80 ? 22.428 -36.415 1.257 1.00 28.85 1340 VAL A N 1
ATOM 571 C CA A VAL A 1 80 ? 22.697 -35.120 0.656 0.50 29.83 1340 VAL A CA 1
ATOM 572 C CA B VAL A 1 80 ? 22.592 -35.090 0.649 0.50 29.33 1340 VAL A CA 1
ATOM 573 C C . VAL A 1 80 ? 22.826 -33.977 1.679 1.00 29.96 1340 VAL A C 1
ATOM 574 O O . VAL A 1 80 ? 23.729 -33.152 1.537 1.00 29.84 1340 VAL A O 1
ATOM 581 N N . ASN A 1 81 ? 21.998 -33.944 2.719 1.00 30.55 1341 ASN A N 1
ATOM 582 C CA A ASN A 1 81 ? 22.053 -32.872 3.733 0.50 31.14 1341 ASN A CA 1
ATOM 583 C CA B ASN A 1 81 ? 22.084 -32.835 3.684 0.50 31.11 1341 ASN A CA 1
ATOM 584 C C . ASN A 1 81 ? 23.319 -32.904 4.578 1.00 31.39 1341 ASN A C 1
ATOM 585 O O . ASN A 1 81 ? 23.586 -31.966 5.323 1.00 32.50 1341 ASN A O 1
ATOM 594 N N . SER A 1 82 ? 24.081 -33.995 4.478 1.00 30.15 1342 SER A N 1
ATOM 595 C CA . SER A 1 82 ? 25.325 -34.151 5.222 1.00 29.04 1342 SER A CA 1
ATOM 596 C C . SER A 1 82 ? 26.591 -33.680 4.488 1.00 28.03 1342 SER A C 1
ATOM 597 O O . SER A 1 82 ? 27.637 -33.552 5.119 1.00 27.31 1342 SER A O 1
ATOM 600 N N . ILE A 1 83 ? 26.482 -33.489 3.182 1.00 27.09 1343 ILE A N 1
ATOM 601 C CA . ILE A 1 83 ? 27.610 -33.171 2.314 1.00 27.20 1343 ILE A CA 1
ATOM 602 C C . ILE A 1 83 ? 27.746 -31.663 2.230 1.00 27.35 1343 ILE A C 1
ATOM 603 O O . ILE A 1 83 ? 26.790 -30.965 1.825 1.00 29.17 1343 ILE A O 1
ATOM 608 N N . THR A 1 84 ? 28.907 -31.139 2.609 1.00 27.37 1344 THR A N 1
ATOM 609 C CA . THR A 1 84 ? 29.069 -29.686 2.682 1.00 28.04 1344 THR A CA 1
ATOM 610 C C . THR A 1 84 ? 29.958 -29.087 1.612 1.00 27.93 1344 THR A C 1
ATOM 611 O O . THR A 1 84 ? 29.931 -27.878 1.413 1.00 28.54 1344 THR A O 1
ATOM 615 N N . PHE A 1 85 ? 30.715 -29.926 0.904 1.00 26.69 1345 PHE A N 1
ATOM 616 C CA . PHE A 1 85 ? 31.697 -29.451 -0.070 1.00 25.48 1345 PHE A CA 1
ATOM 617 C C . PHE A 1 85 ? 32.257 -30.577 -0.889 1.00 24.19 1345 PHE A C 1
ATOM 618 O O . PHE A 1 85 ? 32.405 -31.678 -0.391 1.00 23.80 1345 PHE A O 1
ATOM 626 N N . SER A 1 86 ? 32.589 -30.279 -2.149 1.00 24.09 1346 SER A N 1
ATOM 627 C CA A SER A 1 86 ? 33.440 -31.152 -2.939 0.50 24.97 1346 SER A CA 1
ATOM 628 C CA B SER A 1 86 ? 33.413 -31.162 -2.973 0.50 23.36 1346 SER A CA 1
ATOM 629 C C . SER A 1 86 ? 34.272 -30.356 -3.961 1.00 24.59 1346 SER A C 1
ATOM 630 O O . SER A 1 86 ? 33.844 -29.314 -4.474 1.00 22.99 1346 SER A O 1
ATOM 635 N N . SER A 1 87 ? 35.483 -30.844 -4.223 1.00 24.70 1347 SER A N 1
ATOM 636 C CA . SER A 1 87 ? 36.379 -30.244 -5.226 1.00 24.67 1347 SER A CA 1
ATOM 637 C C . SER A 1 87 ? 37.476 -31.200 -5.585 1.00 24.76 1347 SER A C 1
ATOM 638 O O . SER A 1 87 ? 37.737 -32.163 -4.848 1.00 23.45 1347 SER A O 1
ATOM 641 N N . THR A 1 88 ? 38.135 -30.902 -6.711 1.00 23.62 1348 THR A N 1
ATOM 642 C CA . THR A 1 88 ? 39.387 -31.541 -7.061 1.00 24.39 1348 THR A CA 1
ATOM 643 C C . THR A 1 88 ? 40.448 -30.929 -6.131 1.00 23.55 1348 THR A C 1
ATOM 644 O O . THR A 1 88 ? 40.170 -29.909 -5.456 1.00 23.53 1348 THR A O 1
ATOM 648 N N . ASP A 1 89 ? 41.642 -31.510 -6.076 1.00 23.86 1349 ASP A N 1
ATOM 649 C CA . ASP A 1 89 ? 42.698 -30.961 -5.190 1.00 24.93 1349 ASP A CA 1
ATOM 650 C C . ASP A 1 89 ? 42.981 -29.517 -5.608 1.00 25.89 1349 ASP A C 1
ATOM 651 O O . ASP A 1 89 ? 43.240 -29.279 -6.790 1.00 26.75 1349 ASP A O 1
ATOM 656 N N . PRO A 1 90 ? 42.898 -28.544 -4.676 1.00 27.44 1350 PRO A N 1
ATOM 657 C CA . PRO A 1 90 ? 43.108 -27.152 -5.086 1.00 27.56 1350 PRO A CA 1
ATOM 658 C C . PRO A 1 90 ? 44.548 -26.796 -5.460 1.00 28.36 1350 PRO A C 1
ATOM 659 O O . PRO A 1 90 ? 44.785 -25.682 -5.949 1.00 28.75 1350 PRO A O 1
ATOM 663 N N . GLN A 1 91 ? 45.496 -27.691 -5.185 1.00 28.37 1351 GLN A N 1
ATOM 664 C CA . GLN A 1 91 ? 46.885 -27.503 -5.631 1.00 28.95 1351 GLN A CA 1
ATOM 665 C C . GLN A 1 91 ? 47.246 -28.289 -6.899 1.00 29.98 1351 GLN A C 1
ATOM 666 O O . GLN A 1 91 ? 48.415 -28.306 -7.341 1.00 29.95 1351 GLN A O 1
ATOM 672 N N . ASP A 1 92 ? 46.234 -28.902 -7.510 1.00 29.55 1352 ASP A N 1
ATOM 673 C CA . ASP A 1 92 ? 46.377 -29.689 -8.738 1.00 30.64 1352 ASP A CA 1
ATOM 674 C C . ASP A 1 92 ? 47.351 -30.846 -8.598 1.00 29.50 1352 ASP A C 1
ATOM 675 O O . ASP A 1 92 ? 47.960 -31.279 -9.569 1.00 29.78 1352 ASP A O 1
ATOM 680 N N . ARG A 1 93 ? 47.494 -31.352 -7.374 1.00 28.12 1353 ARG A N 1
ATOM 681 C CA . ARG A 1 93 ? 48.324 -32.510 -7.123 1.00 28.36 1353 ARG A CA 1
ATOM 682 C C . ARG A 1 93 ? 47.607 -33.765 -7.585 1.00 28.81 1353 ARG A C 1
ATOM 683 O O . ARG A 1 93 ? 46.360 -33.866 -7.443 1.00 29.62 1353 ARG A O 1
ATOM 691 N N . ARG A 1 94 ? 48.383 -34.714 -8.108 1.00 28.17 1354 ARG A N 1
ATOM 692 C CA . ARG A 1 94 ? 47.844 -35.961 -8.662 1.00 28.18 1354 ARG A CA 1
ATOM 693 C C . ARG A 1 94 ? 48.324 -37.162 -7.881 1.00 27.21 1354 ARG A C 1
ATOM 694 O O . ARG A 1 94 ? 49.357 -37.107 -7.190 1.00 28.27 1354 ARG A O 1
ATOM 702 N N . TRP A 1 95 ? 47.608 -38.264 -8.052 1.00 25.99 1355 TRP A N 1
ATOM 703 C CA . TRP A 1 95 ? 47.970 -39.547 -7.479 1.00 25.96 1355 TRP A CA 1
ATOM 704 C C . TRP A 1 95 ? 48.784 -40.337 -8.490 1.00 26.35 1355 TRP A C 1
ATOM 705 O O . TRP A 1 95 ? 48.439 -40.382 -9.668 1.00 26.46 1355 TRP A O 1
ATOM 716 N N . THR A 1 96 ? 49.882 -40.938 -8.034 1.00 26.06 1356 THR A N 1
ATOM 717 C CA . THR A 1 96 ? 50.723 -41.727 -8.915 1.00 26.05 1356 THR A CA 1
ATOM 718 C C . THR A 1 96 ? 50.404 -43.209 -8.724 1.00 26.78 1356 THR A C 1
ATOM 719 O O . THR A 1 96 ? 50.603 -43.778 -7.626 1.00 25.65 1356 THR A O 1
ATOM 723 N N . ASN A 1 97 ? 49.852 -43.785 -9.797 1.00 26.67 1357 ASN A N 1
ATOM 724 C CA . ASN A 1 97 ? 49.399 -45.176 -9.857 1.00 27.83 1357 ASN A CA 1
ATOM 725 C C . ASN A 1 97 ? 50.584 -46.164 -9.885 1.00 28.53 1357 ASN A C 1
ATOM 726 O O . ASN A 1 97 ? 51.725 -45.759 -10.161 1.00 27.19 1357 ASN A O 1
ATOM 731 N N . PRO A 1 98 ? 50.345 -47.450 -9.585 1.00 29.69 1358 PRO A N 1
ATOM 732 C CA . PRO A 1 98 ? 51.461 -48.414 -9.616 1.00 30.18 1358 PRO A CA 1
ATOM 733 C C . PRO A 1 98 ? 52.265 -48.458 -10.933 1.00 30.87 1358 PRO A C 1
ATOM 734 O O . PRO A 1 98 ? 53.479 -48.758 -10.910 1.00 30.53 1358 PRO A O 1
ATOM 738 N N . ASP A 1 99 ? 51.608 -48.176 -12.059 1.00 30.79 1359 ASP A N 1
ATOM 739 C CA . ASP A 1 99 ? 52.289 -48.093 -13.358 1.00 30.85 1359 ASP A CA 1
ATOM 740 C C . ASP A 1 99 ? 53.009 -46.762 -13.643 1.00 30.09 1359 ASP A C 1
ATOM 741 O O . ASP A 1 99 ? 53.530 -46.546 -14.756 1.00 30.60 1359 ASP A O 1
ATOM 746 N N . GLY A 1 100 ? 53.027 -45.866 -12.664 1.00 28.59 1360 GLY A N 1
ATOM 747 C CA . GLY A 1 100 ? 53.742 -44.596 -12.806 1.00 29.03 1360 GLY A CA 1
ATOM 748 C C . GLY A 1 100 ? 52.968 -43.472 -13.493 1.00 28.60 1360 GLY A C 1
ATOM 749 O O . GLY A 1 100 ? 53.462 -42.365 -13.563 1.00 27.73 1360 GLY A O 1
ATOM 750 N N . THR A 1 101 ? 51.763 -43.769 -13.990 1.00 28.25 1361 THR A N 1
ATOM 751 C CA . THR A 1 101 ? 50.896 -42.761 -14.580 1.00 28.26 1361 THR A CA 1
ATOM 752 C C . THR A 1 101 ? 50.185 -41.996 -13.470 1.00 27.90 1361 THR A C 1
ATOM 753 O O . THR A 1 101 ? 50.149 -42.466 -12.348 1.00 27.67 1361 THR A O 1
ATOM 757 N N . THR A 1 102 ? 49.643 -40.808 -13.772 1.00 27.69 1362 THR A N 1
ATOM 758 C CA . THR A 1 102 ? 48.993 -39.990 -12.732 1.00 27.80 1362 THR A CA 1
ATOM 759 C C . THR A 1 102 ? 47.480 -39.916 -12.933 1.00 27.41 1362 THR A C 1
ATOM 760 O O . THR A 1 102 ? 46.989 -40.029 -14.076 1.00 27.60 1362 THR A O 1
ATOM 764 N N . SER A 1 103 ? 46.767 -39.693 -11.837 1.00 26.50 1363 SER A N 1
ATOM 765 C CA . SER A 1 103 ? 45.299 -39.573 -11.829 1.00 26.33 1363 SER A CA 1
ATOM 766 C C . SER A 1 103 ? 44.894 -38.359 -11.002 1.00 26.27 1363 SER A C 1
ATOM 767 O O . SER A 1 103 ? 45.475 -38.083 -9.929 1.00 25.58 1363 SER A O 1
ATOM 770 N N . LYS A 1 104 ? 43.897 -37.636 -11.485 1.00 25.17 1364 LYS A N 1
ATOM 771 C CA . LYS A 1 104 ? 43.357 -36.502 -10.762 1.00 24.61 1364 LYS A CA 1
ATOM 772 C C . LYS A 1 104 ? 42.737 -36.947 -9.427 1.00 24.93 1364 LYS A C 1
ATOM 773 O O . LYS A 1 104 ? 42.120 -38.031 -9.333 1.00 25.15 1364 LYS A O 1
ATOM 775 N N . ILE A 1 105 ? 42.908 -36.084 -8.435 1.00 24.62 1365 ILE A N 1
ATOM 776 C CA . ILE A 1 105 ? 42.421 -36.281 -7.043 1.00 23.74 1365 ILE A CA 1
ATOM 777 C C . ILE A 1 105 ? 41.229 -35.382 -6.794 1.00 23.43 1365 ILE A C 1
ATOM 778 O O . ILE A 1 105 ? 41.217 -34.202 -7.212 1.00 23.40 1365 ILE A O 1
ATOM 783 N N . PHE A 1 106 ? 40.198 -35.918 -6.126 1.00 23.16 1366 PHE A N 1
ATOM 784 C CA . PHE A 1 106 ? 39.050 -35.126 -5.682 1.00 23.31 1366 PHE A CA 1
ATOM 785 C C . PHE A 1 106 ? 38.553 -35.637 -4.311 1.00 22.42 1366 PHE A C 1
ATOM 786 O O . PHE A 1 106 ? 38.858 -36.752 -3.903 1.00 21.86 1366 PHE A O 1
ATOM 794 N N . GLY A 1 107 ? 37.813 -34.795 -3.602 1.00 23.22 1367 GLY A N 1
ATOM 795 C CA . GLY A 1 107 ? 37.222 -35.213 -2.338 1.00 22.54 1367 GLY A CA 1
ATOM 796 C C . GLY A 1 107 ? 35.896 -34.573 -2.086 1.00 22.56 1367 GLY A C 1
ATOM 797 O O . GLY A 1 107 ? 35.493 -33.653 -2.803 1.00 22.41 1367 GLY A O 1
ATOM 798 N N . PHE A 1 108 ? 35.202 -35.069 -1.064 1.00 22.46 1368 PHE A N 1
ATOM 799 C CA . PHE A 1 108 ? 34.051 -34.377 -0.532 1.00 22.00 1368 PHE A CA 1
ATOM 800 C C . PHE A 1 108 ? 34.147 -34.393 0.978 1.00 21.75 1368 PHE A C 1
ATOM 801 O O . PHE A 1 108 ? 34.820 -35.271 1.552 1.00 22.77 1368 PHE A O 1
ATOM 809 N N . VAL A 1 109 ? 33.500 -33.418 1.572 1.00 21.21 1369 VAL A N 1
ATOM 810 C CA . VAL A 1 109 ? 33.440 -33.268 3.017 1.00 22.83 1369 VAL A CA 1
ATOM 811 C C . VAL A 1 109 ? 32.019 -33.554 3.435 1.00 23.36 1369 VAL A C 1
ATOM 812 O O . VAL A 1 109 ? 31.069 -33.011 2.862 1.00 23.49 1369 VAL A O 1
ATOM 816 N N . ALA A 1 110 ? 31.870 -34.392 4.452 1.00 25.48 1370 ALA A N 1
ATOM 817 C CA . ALA A 1 110 ? 30.547 -34.708 4.996 1.00 25.81 1370 ALA A CA 1
ATOM 818 C C . ALA A 1 110 ? 30.611 -34.933 6.513 1.00 27.71 1370 ALA A 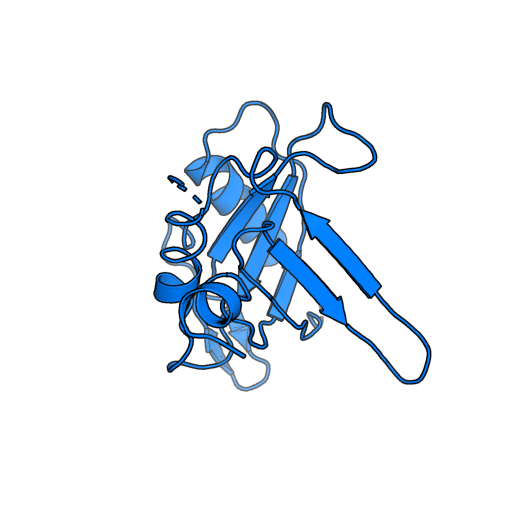C 1
ATOM 819 O O . ALA A 1 110 ? 31.644 -35.297 7.054 1.00 27.16 1370 ALA A O 1
ATOM 821 N N . LYS A 1 111 ? 29.479 -34.746 7.176 1.00 30.85 1371 LYS A N 1
ATOM 822 C CA . LYS A 1 111 ? 29.342 -35.179 8.583 1.00 33.83 1371 LYS A CA 1
ATOM 823 C C . LYS A 1 111 ? 29.538 -36.699 8.720 1.00 35.00 1371 LYS A C 1
ATOM 824 O O . LYS A 1 111 ? 29.142 -37.467 7.823 1.00 36.26 1371 LYS A O 1
ATOM 830 N N . LYS A 1 112 ? 30.189 -37.147 9.789 1.00 36.07 1372 LYS A N 1
ATOM 831 C CA A LYS A 1 112 ? 30.398 -38.584 10.020 0.50 36.46 1372 LYS A CA 1
ATOM 832 C CA B LYS A 1 112 ? 30.401 -38.581 10.016 0.50 36.91 1372 LYS A CA 1
ATOM 833 C C . LYS A 1 112 ? 29.124 -39.205 10.565 1.00 37.55 1372 LYS A C 1
ATOM 834 O O . LYS A 1 112 ? 28.679 -38.833 11.669 1.00 37.66 1372 LYS A O 1
ATOM 845 N N . PRO A 1 113 ? 28.527 -40.165 9.810 1.00 38.69 1373 PRO A N 1
ATOM 846 C CA . PRO A 1 113 ? 27.221 -40.739 10.175 1.00 38.86 1373 PRO A CA 1
ATOM 847 C C . PRO A 1 113 ? 27.079 -41.129 11.642 1.00 39.49 1373 PRO A C 1
ATOM 848 O O . PRO A 1 113 ? 26.075 -40.769 12.240 1.00 41.62 1373 PRO A O 1
ATOM 852 N N . GLY A 1 114 ? 28.092 -41.797 12.216 1.00 39.51 1374 GLY A N 1
ATOM 853 C CA . GLY A 1 114 ? 28.088 -42.192 13.639 1.00 39.11 1374 GLY A CA 1
ATOM 854 C C . GLY A 1 114 ? 28.834 -41.294 14.633 1.00 39.36 1374 GLY A C 1
ATOM 855 O O . GLY A 1 114 ? 28.929 -41.643 15.824 1.00 39.44 1374 GLY A O 1
ATOM 856 N N . SER A 1 115 ? 29.342 -40.138 14.170 1.00 38.90 1375 SER A N 1
ATOM 857 C CA . SER A 1 115 ? 29.927 -39.068 15.032 1.00 38.20 1375 SER A CA 1
ATOM 858 C C . SER A 1 115 ? 29.571 -37.715 14.364 1.00 37.89 1375 SER A C 1
ATOM 859 O O . SER A 1 115 ? 30.439 -37.047 13.803 1.00 36.59 1375 SER A O 1
ATOM 862 N N . PRO A 1 116 ? 28.282 -37.360 14.348 1.00 38.08 1376 PRO A N 1
ATOM 863 C CA . PRO A 1 116 ? 27.682 -36.267 13.536 1.00 38.41 1376 PRO A CA 1
ATOM 864 C C . PRO A 1 116 ? 28.236 -34.851 13.731 1.00 38.41 1376 PRO A C 1
ATOM 865 O O . PRO A 1 116 ? 28.011 -33.999 12.876 1.00 39.31 1376 PRO A O 1
ATOM 869 N N . TRP A 1 117 ? 28.862 -34.602 14.884 1.00 37.65 1377 TRP A N 1
ATOM 870 C CA . TRP A 1 117 ? 29.552 -33.345 15.178 1.00 36.58 1377 TRP A CA 1
ATOM 871 C C . TRP A 1 117 ? 30.842 -33.260 14.342 1.00 36.28 1377 TRP A C 1
ATOM 872 O O . TRP A 1 117 ? 31.373 -32.168 14.187 1.00 36.79 1377 TRP A O 1
ATOM 883 N N . GLU A 1 118 ? 31.333 -34.394 13.819 1.00 34.53 1378 GLU A N 1
ATOM 884 C CA . GLU A 1 118 ? 32.605 -34.436 13.076 1.00 34.79 1378 GLU A CA 1
ATOM 885 C C . GLU A 1 118 ? 32.434 -34.236 11.573 1.00 33.73 1378 GLU A C 1
ATOM 886 O O . GLU A 1 118 ? 31.570 -34.876 10.963 1.00 34.48 1378 GLU A O 1
ATOM 892 N N . ASN A 1 119 ? 33.273 -33.370 11.005 1.00 32.14 1379 ASN A N 1
ATOM 893 C CA . ASN A 1 119 ? 33.381 -33.160 9.559 1.00 30.49 1379 ASN A CA 1
ATOM 894 C C . ASN A 1 119 ? 34.580 -33.935 9.085 1.00 28.93 1379 ASN A C 1
ATOM 895 O O . ASN A 1 119 ? 35.654 -33.800 9.669 1.00 26.44 1379 ASN A O 1
ATOM 900 N N . VAL A 1 120 ? 34.393 -34.765 8.056 1.00 26.41 1380 VAL A N 1
ATOM 901 C CA . VAL A 1 120 ? 35.428 -35.652 7.573 1.00 25.32 1380 VAL A CA 1
ATOM 902 C C . VAL A 1 120 ? 35.533 -35.500 6.053 1.00 25.20 1380 VAL A C 1
ATOM 903 O O . VAL A 1 120 ? 34.502 -35.437 5.376 1.00 24.37 1380 VAL A O 1
ATOM 907 N N . CYS A 1 121 ? 36.755 -35.386 5.557 1.00 24.67 1381 CYS A N 1
ATOM 908 C CA . CYS A 1 121 ? 37.013 -35.295 4.121 1.00 24.70 1381 CYS A CA 1
ATOM 909 C C . CYS A 1 121 ? 37.413 -36.664 3.605 1.00 23.78 1381 CYS A C 1
ATOM 910 O O . CYS A 1 121 ? 38.370 -37.305 4.106 1.00 24.86 1381 CYS A O 1
ATOM 913 N N . HIS A 1 122 ? 36.672 -37.112 2.596 1.00 24.40 1382 HIS A N 1
ATOM 914 C CA . HIS A 1 122 ? 36.870 -38.381 1.942 1.00 23.41 1382 HIS A CA 1
ATOM 915 C C . HIS A 1 122 ? 37.528 -38.104 0.607 1.00 23.23 1382 HIS A C 1
ATOM 916 O O . HIS A 1 122 ? 37.000 -37.289 -0.181 1.00 22.78 1382 HIS A O 1
ATOM 923 N N . LEU A 1 123 ? 38.673 -38.726 0.377 1.00 21.60 1383 LEU A N 1
ATOM 924 C CA . LEU A 1 123 ? 39.526 -38.402 -0.789 1.00 21.94 1383 LEU A CA 1
ATOM 925 C C . LEU A 1 123 ? 39.682 -39.573 -1.726 1.00 21.65 1383 LEU A C 1
ATOM 926 O O . LEU A 1 123 ? 39.954 -40.704 -1.288 1.00 22.17 1383 LEU A O 1
ATOM 931 N N . PHE A 1 124 ? 39.626 -39.274 -3.023 1.00 21.81 1384 PHE A N 1
ATOM 932 C CA . PHE A 1 124 ? 39.626 -40.271 -4.082 1.00 22.05 1384 PHE A CA 1
ATOM 933 C C . PHE A 1 124 ? 40.539 -39.880 -5.238 1.00 22.62 1384 PHE A C 1
ATOM 934 O O . PHE A 1 124 ? 40.890 -38.690 -5.389 1.00 21.37 1384 PHE A O 1
ATOM 942 N N . ALA A 1 125 ? 40.898 -40.878 -6.057 1.00 22.33 1385 ALA A N 1
ATOM 943 C CA . ALA A 1 125 ? 41.489 -40.579 -7.361 1.00 23.61 1385 ALA A CA 1
ATOM 944 C C . ALA A 1 125 ? 40.665 -41.229 -8.476 1.00 25.31 1385 ALA A C 1
ATOM 945 O O . ALA A 1 125 ? 40.093 -42.320 -8.310 1.00 24.65 1385 ALA A O 1
ATOM 947 N N . GLU A 1 126 ? 40.654 -40.530 -9.600 1.00 26.88 1386 GLU A N 1
ATOM 948 C CA A GLU A 1 126 ? 40.030 -40.975 -10.853 0.70 29.11 1386 GLU A CA 1
ATOM 949 C CA B GLU A 1 126 ? 39.978 -41.012 -10.808 0.30 28.33 1386 GLU A CA 1
ATOM 950 C C . GLU A 1 126 ? 40.652 -42.275 -11.326 1.00 29.78 1386 GLU A C 1
ATOM 951 O O . GLU A 1 126 ? 41.870 -42.489 -11.142 1.00 30.57 1386 GLU A O 1
ATOM 962 N N . LEU A 1 127 ? 39.855 -43.125 -11.960 1.00 31.88 1387 LEU A N 1
ATOM 963 C CA . LEU A 1 127 ? 40.355 -44.322 -12.590 1.00 35.49 1387 LEU A CA 1
ATOM 964 C C . LEU A 1 127 ? 40.115 -44.289 -14.110 1.00 37.40 1387 LEU A C 1
ATOM 965 O O . LEU A 1 127 ? 40.860 -44.915 -14.851 1.00 39.35 1387 LEU A O 1
ATOM 970 N N . ASP A 1 128 ? 39.090 -43.557 -14.566 1.00 38.81 1388 ASP A N 1
ATOM 971 C CA A ASP A 1 128 ? 38.645 -43.587 -15.963 0.70 39.39 1388 ASP A CA 1
ATOM 972 C CA B ASP A 1 128 ? 38.666 -43.567 -15.978 0.30 38.51 1388 ASP A CA 1
ATOM 973 C C . ASP A 1 128 ? 38.589 -42.130 -16.498 1.00 39.65 1388 ASP A C 1
ATOM 974 O O . ASP A 1 128 ? 37.885 -41.293 -15.926 1.00 38.64 1388 ASP A O 1
ATOM 983 N N . PRO A 1 129 ? 39.334 -41.811 -17.600 1.00 40.23 1389 PRO A N 1
ATOM 984 C CA . PRO A 1 129 ? 39.238 -40.446 -18.137 1.00 40.52 1389 PRO A CA 1
ATOM 985 C C . PRO A 1 129 ? 37.854 -40.113 -18.659 1.00 40.20 1389 PRO A C 1
ATOM 986 O O . PRO A 1 129 ? 37.525 -38.942 -18.868 1.00 41.56 1389 PRO A O 1
ATOM 990 N N . ASP A 1 130 ? 37.036 -41.129 -18.875 1.00 39.66 1390 ASP A N 1
ATOM 991 C CA . ASP A 1 130 ? 35.678 -40.884 -19.335 1.00 39.62 1390 ASP A CA 1
ATOM 992 C C . ASP A 1 130 ? 34.660 -40.773 -18.200 1.00 37.71 1390 ASP A C 1
ATOM 993 O O . ASP A 1 130 ? 33.529 -40.378 -18.426 1.00 37.24 1390 ASP A O 1
ATOM 998 N N . GLN A 1 131 ? 35.094 -41.065 -16.970 1.00 36.52 1391 GLN A N 1
ATOM 999 C CA . GLN A 1 131 ? 34.333 -40.687 -15.765 1.00 35.12 1391 GLN A CA 1
ATOM 1000 C C . GLN A 1 131 ? 35.316 -39.948 -14.871 1.00 34.18 1391 GLN A C 1
ATOM 1001 O O . GLN A 1 131 ? 35.813 -40.497 -13.893 1.00 33.87 1391 GLN A O 1
ATOM 1007 N N . PRO A 1 132 ? 35.660 -38.716 -15.276 1.00 32.72 1392 PRO A N 1
ATOM 1008 C CA . PRO A 1 132 ? 36.758 -38.005 -14.659 1.00 31.99 1392 PRO A CA 1
ATOM 1009 C C . PRO A 1 132 ? 36.390 -37.328 -13.360 1.00 30.66 1392 PRO A C 1
ATOM 1010 O O . PRO A 1 132 ? 35.220 -37.052 -13.101 1.00 30.23 1392 PRO A O 1
ATOM 1014 N N . ALA A 1 133 ? 37.408 -37.021 -12.578 1.00 30.11 1393 ALA A N 1
ATOM 1015 C CA . ALA A 1 133 ? 37.211 -36.386 -11.272 1.00 28.94 1393 ALA A CA 1
ATOM 1016 C C . ALA A 1 133 ? 36.337 -35.123 -11.364 1.00 28.37 1393 ALA A C 1
ATOM 1017 O O . ALA A 1 133 ? 35.455 -34.927 -10.524 1.00 27.80 1393 ALA A O 1
ATOM 1019 N N . GLY A 1 134 ? 36.564 -34.271 -12.372 1.00 28.62 1394 GLY A N 1
ATOM 1020 C CA . GLY A 1 134 ? 35.806 -33.014 -12.514 1.00 28.66 1394 GLY A CA 1
ATOM 1021 C C . GLY A 1 134 ? 34.295 -33.227 -12.702 1.00 28.92 1394 GLY A C 1
ATOM 1022 O O . GLY A 1 134 ? 33.473 -32.474 -12.156 1.00 30.34 1394 GLY A O 1
ATOM 1023 N N . ALA A 1 135 ? 33.933 -34.247 -13.477 1.00 28.57 1395 ALA A N 1
ATOM 1024 C CA . ALA A 1 135 ? 32.529 -34.596 -13.710 1.00 29.02 1395 ALA A CA 1
ATOM 1025 C C . ALA A 1 135 ? 31.871 -35.076 -12.411 1.00 28.86 1395 ALA A C 1
ATOM 1026 O O . ALA A 1 135 ? 30.711 -34.709 -12.099 1.00 29.21 1395 ALA A O 1
ATOM 1028 N N . ILE A 1 136 ? 32.596 -35.895 -11.647 1.00 27.22 1396 ILE A N 1
ATOM 1029 C CA . ILE A 1 136 ? 32.065 -36.427 -10.390 1.00 27.17 1396 ILE A CA 1
ATOM 1030 C C . ILE A 1 136 ? 31.835 -35.255 -9.434 1.00 26.31 1396 ILE A C 1
ATOM 1031 O O . ILE A 1 136 ? 30.806 -35.165 -8.784 1.00 27.39 1396 ILE A O 1
ATOM 1036 N N . VAL A 1 137 ? 32.796 -34.349 -9.353 1.00 26.38 1397 VAL A N 1
ATOM 1037 C CA . VAL A 1 137 ? 32.618 -33.156 -8.531 1.00 25.78 1397 VAL A CA 1
ATOM 1038 C C . VAL A 1 137 ? 31.399 -32.374 -8.983 1.00 27.44 1397 VAL A C 1
ATOM 1039 O O . VAL A 1 137 ? 30.616 -31.931 -8.148 1.00 26.87 1397 VAL A O 1
ATOM 1043 N N . THR A 1 138 ? 31.214 -32.193 -10.296 1.00 27.77 1398 THR A N 1
ATOM 1044 C CA A THR A 1 138 ? 30.040 -31.483 -10.816 0.50 28.30 1398 THR A CA 1
ATOM 1045 C CA B THR A 1 138 ? 30.045 -31.437 -10.751 0.50 29.04 1398 THR A CA 1
ATOM 1046 C C . THR A 1 138 ? 28.745 -32.137 -10.371 1.00 28.56 1398 THR A C 1
ATOM 1047 O O . THR A 1 138 ? 27.784 -31.461 -9.949 1.00 29.82 1398 THR A O 1
ATOM 1054 N N . PHE A 1 139 ? 28.695 -33.459 -10.470 1.00 29.13 1399 PHE A N 1
ATOM 1055 C CA . PHE A 1 139 ? 27.490 -34.191 -10.043 1.00 30.37 1399 PHE A CA 1
ATOM 1056 C C . PHE A 1 139 ? 27.228 -34.040 -8.538 1.00 30.05 1399 PHE A C 1
ATOM 1057 O O . PHE A 1 139 ? 26.105 -33.846 -8.114 1.00 30.53 1399 PHE A O 1
ATOM 1065 N N . ILE A 1 140 ? 28.266 -34.113 -7.720 1.00 29.80 1400 ILE A N 1
ATOM 1066 C CA . ILE A 1 140 ? 28.068 -33.934 -6.280 1.00 29.68 1400 ILE A CA 1
ATOM 1067 C C . ILE A 1 140 ? 27.530 -32.524 -5.998 1.00 31.16 1400 ILE A C 1
ATOM 1068 O O . ILE A 1 140 ? 26.605 -32.335 -5.188 1.00 32.19 1400 ILE A O 1
ATOM 1073 N N . THR A 1 141 ? 28.112 -31.530 -6.659 1.00 32.09 1401 THR A N 1
ATOM 1074 C CA A THR A 1 141 ? 27.710 -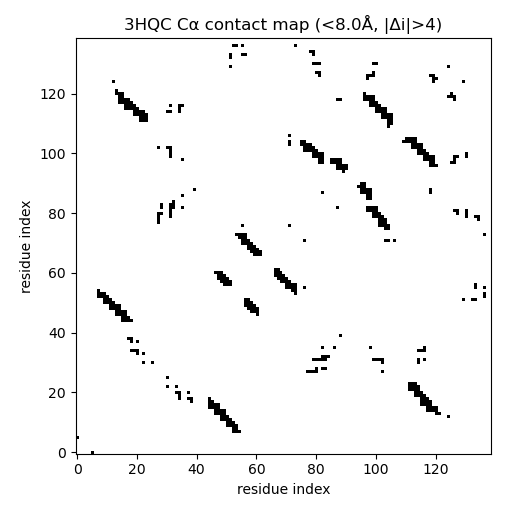30.154 -6.392 0.50 33.40 1401 THR A CA 1
ATOM 1075 C CA B THR A 1 141 ? 27.733 -30.132 -6.484 0.50 32.93 1401 THR A CA 1
ATOM 1076 C C . THR A 1 141 ? 26.260 -29.927 -6.848 1.00 34.75 1401 THR A C 1
ATOM 1077 O O . THR A 1 141 ? 25.521 -29.171 -6.191 1.00 35.00 1401 THR A O 1
ATOM 1084 N N . LYS A 1 142 ? 25.839 -30.613 -7.915 1.00 36.14 1402 LYS A N 1
ATOM 1085 C CA . LYS A 1 142 ? 24.455 -30.546 -8.377 1.00 38.67 1402 LYS A CA 1
ATOM 1086 C C . LYS A 1 142 ? 23.479 -31.113 -7.337 1.00 40.19 1402 LYS A C 1
ATOM 1087 O O . LYS A 1 142 ? 22.430 -30.502 -7.064 1.00 40.92 1402 LYS A O 1
ATOM 1089 N N . VAL A 1 143 ? 23.799 -32.264 -6.754 1.00 42.13 1403 VAL A N 1
ATOM 1090 C CA . VAL A 1 143 ? 22.887 -32.884 -5.772 1.00 43.51 1403 VAL A CA 1
ATOM 1091 C C . VAL A 1 143 ? 22.918 -32.150 -4.442 1.00 46.12 1403 VAL A C 1
ATOM 1092 O O . VAL A 1 143 ? 21.981 -32.271 -3.645 1.00 46.95 1403 VAL A O 1
ATOM 1104 N N . LEU A 1 145 ? 23.220 -28.727 -4.629 1.00 53.11 1405 LEU A N 1
ATOM 1105 C CA . LEU A 1 145 ? 22.396 -27.592 -5.090 1.00 54.02 1405 LEU A CA 1
ATOM 1106 C C . LEU A 1 145 ? 20.904 -27.920 -5.049 1.00 55.49 1405 LEU A C 1
ATOM 1107 O O . LEU A 1 145 ? 20.083 -27.097 -4.620 1.00 56.62 1405 LEU A O 1
ATOM 1112 N N . GLY A 1 146 ? 20.549 -29.110 -5.523 1.00 56.43 1406 GLY A N 1
ATOM 1113 C CA . GLY A 1 146 ? 19.196 -29.628 -5.344 1.00 56.90 1406 GLY A CA 1
ATOM 1114 C C . GLY A 1 146 ? 18.879 -29.752 -3.864 1.00 57.32 1406 GLY A C 1
ATOM 1115 O O . GLY A 1 146 ? 18.427 -30.801 -3.396 1.00 58.21 1406 GLY A O 1
#

Secondary structure (DSSP, 8-state):
--HHHHHHH-EEEEEEEEEEEE-TT--HHHHHHHHHHHHHH---PEEEEEEEETTEEEEEEEETTEEEEEEEEGGGEEEEEE-TT--EEE-TTS-EEEEEEEEEEETTEEEEEEEEEEE--BTTB-HHHHHHHHHH---

CATH classification: 2.30.29.30

Sequence (139 aa):
STAADLLRQQGAACSVLYLTSSSVVETESLTGPQAVARASSAALSSCCSTPAVVHHFKVVSAQGITLTDNNQRKLFFRRHYPVVNNSITFSSSTDPQDRRWTNPDGTTSKIFGFVAKKKPGSPWENVCHLFAEELDDPDQPAGAIVTTFITTKVLG

InterPro domains:
  IPR000980 SH2 domain [PF00017] (1140-1232)
  IPR000980 SH2 domain [PS50001] (1140-1247)
  IPR000980 SH2 domain [SM00252] (1138-1238)
  IPR002219 Protein kinase C-like, phorbol ester/diacylglycerol-binding domain [PF00130] (32-80)
  IPR002219 Protein kinase C-like, phorbol ester/diacylglycerol-binding domain [PS00479] (32-79)
  IPR002219 Protein kinase C-like, phorbol ester/diacylglycerol-binding domain [PS50081] (31-79)
  IPR002219 Protein kinase C-like, phorbol ester/diacylglycerol-binding domain [SM00109] (32-79)
  IPR006020 PTB/PI domain [SM00462] (1271-1409)
  IPR011993 PH-like domain superfamily [G3DSA:2.30.29.30] (1261-1409)
  IPR013625 Tensin/EPS8 phosphotyrosine-binding domain [PF08416] (1275-1409)
  IPR014020 Tensin phosphatase, C2 domain [PF10409] (297-423)
  IPR014020 Tensin phosphatase, C2 domain [PS51182] (299-425)
  IPR014020 Tensin phosphatase, C2 domain [SM01326] (297-424)
  IPR029021 Protein-tyrosine phosphatase-like [G3DSA:3.90.190.10] (130-294)
  IPR029021 Protein-tyrosine phosphatase-like [SSF52799] (129-295)
  IPR029023 Tensin-type phosphatase domain [PS51181] (122-294)
  IPR033929 Tensin, phosphotyrosine-binding domain [cd01213] (1273-1405)
  IPR035012 Tensin-like, SH2 domain [cd09927] (1136-1249)
  IPR035892 C2 domain superfamily [SSF49562] (297-424)
  IPR036860 SH2 domain superfamily [G3DSA:3.30.505.10] (1136-1245)

GO terms:
  GO:0005925 focal adhesion (C, IDA)
  GO:0019900 kinase binding (F, IPI)
  GO:0042802 identical protein binding (F, IPI)
  GO:0005515 protein binding (F, IPI)
  GO:0004725 protein tyrosine phosphatase activity (F, IDA)
  GO:0035335 peptidyl-tyrosine dephosphorylation (P, IDA)
  GO:0046627 negative regulation of insulin receptor signaling pathway (P, IDA)
  GO:0004725 protein tyrosine phosphatase activity (F, EXP)
  GO:0005737 cytoplasm (C, EXP)
  GO:0005886 plasma membrane (C, EXP)
  GO:0005925 focal adhesion (C, HDA)
  GO:0008285 negative regulation of cell population proliferation (P, IMP)

Radius of gyration: 14.63 Å; Cα contacts (8 Å, |Δi|>4): 308; chains: 1; bounding box: 43×38×34 Å

B-factor: mean 33.1, std 9.26, range [17.95, 79.88]

Nearest PDB structures (foldseek):
  3hqc-assembly1_A  TM=1.005E+00  e=1.973E-26  Homo sapiens
  2dkq-assembly1_A  TM=8.791E-01  e=5.246E-20  Homo sapiens
  2loz-assembly1_A  TM=8.623E-01  e=4.246E-18  Homo sapiens
  1wvh-assembly1_A  TM=8.835E-01  e=5.186E-17  Gallus gallus
  2gjy-assembly1_A  TM=8.331E-01  e=4.742E-13  Gallus gallus

Organism: Homo sapiens (NCBI:txid9606)